Protein AF-A0A9E2ZMZ0-F1 (afdb_monomer_lite)

Sequence (65 aa):
SAQTPGEVEKLITDALTDASGVLGLTDEKGRRFLVQASKIAYVEIGAADVRRVGFGVGAESAKTG

Structure (mmCIF, N/CA/C/O backbone):
data_AF-A0A9E2ZMZ0-F1
#
_entry.id   AF-A0A9E2ZMZ0-F1
#
loop_
_atom_site.group_PDB
_atom_site.id
_atom_site.type_symbol
_atom_site.label_atom_id
_atom_site.label_alt_id
_atom_site.label_comp_id
_atom_site.label_asym_id
_atom_site.label_entity_id
_atom_site.label_seq_id
_atom_site.pdbx_PDB_ins_code
_atom_site.Cartn_x
_atom_site.Cartn_y
_atom_site.Cartn_z
_atom_site.occupancy
_atom_site.B_iso_or_equiv
_atom_site.auth_seq_id
_atom_site.auth_comp_id
_atom_site.auth_asym_id
_atom_site.auth_atom_id
_atom_site.pdbx_PDB_model_num
ATOM 1 N N . SER A 1 1 ? 0.069 0.268 -13.079 1.00 61.84 1 SER A N 1
ATOM 2 C CA . SER A 1 1 ? 0.101 1.633 -12.515 1.00 61.84 1 SER A CA 1
ATOM 3 C C . SER A 1 1 ? 1.442 2.254 -12.831 1.00 61.84 1 SER A C 1
ATOM 5 O O . SER A 1 1 ? 2.409 1.517 -12.927 1.00 61.84 1 SER A O 1
ATOM 7 N N . ALA A 1 2 ? 1.533 3.582 -12.942 1.00 71.19 2 ALA A N 1
ATOM 8 C CA . ALA A 1 2 ? 2.825 4.266 -13.115 1.00 71.19 2 ALA A CA 1
ATOM 9 C C . ALA A 1 2 ? 3.706 4.263 -11.845 1.00 71.19 2 ALA A C 1
ATOM 11 O O . ALA A 1 2 ? 4.823 4.764 -11.869 1.00 71.19 2 ALA A O 1
ATOM 12 N N . GLN A 1 3 ? 3.185 3.730 -10.738 1.00 81.88 3 GLN A N 1
ATOM 13 C CA . GLN A 1 3 ? 3.850 3.683 -9.444 1.00 81.88 3 GLN A CA 1
ATOM 14 C C . GLN A 1 3 ? 4.865 2.543 -9.416 1.00 81.88 3 GLN A C 1
ATOM 16 O O . GLN A 1 3 ? 4.569 1.415 -9.815 1.00 81.88 3 GLN A O 1
ATOM 21 N N . THR A 1 4 ? 6.054 2.847 -8.924 1.00 87.56 4 THR A N 1
ATOM 22 C CA . THR A 1 4 ? 7.112 1.878 -8.662 1.00 87.56 4 THR A CA 1
ATOM 23 C C . THR A 1 4 ? 6.731 0.953 -7.498 1.00 87.56 4 THR A C 1
ATOM 25 O O . THR A 1 4 ? 5.927 1.335 -6.642 1.00 87.56 4 THR A O 1
ATOM 28 N N . PRO A 1 5 ? 7.331 -0.248 -7.405 1.00 88.31 5 PRO A N 1
ATOM 29 C CA . PRO A 1 5 ? 7.105 -1.163 -6.286 1.00 88.31 5 PRO A CA 1
ATOM 30 C C . PRO A 1 5 ? 7.270 -0.509 -4.906 1.00 88.31 5 PRO A C 1
ATOM 32 O O . PRO A 1 5 ? 6.425 -0.699 -4.037 1.00 88.31 5 PRO A O 1
ATOM 35 N N . GLY A 1 6 ? 8.302 0.324 -4.726 1.00 89.69 6 GLY A N 1
ATOM 36 C CA . GLY A 1 6 ? 8.552 1.011 -3.454 1.00 89.69 6 GLY A CA 1
ATOM 37 C C . GLY A 1 6 ? 7.511 2.085 -3.120 1.00 89.69 6 GLY A C 1
ATOM 38 O O . GLY A 1 6 ? 7.154 2.264 -1.959 1.00 89.69 6 GLY A O 1
ATOM 39 N N . GLU A 1 7 ? 6.967 2.780 -4.123 1.00 90.38 7 GLU A N 1
ATOM 40 C CA . GLU A 1 7 ? 5.861 3.722 -3.900 1.00 90.38 7 GLU A CA 1
ATOM 41 C C . GLU A 1 7 ? 4.580 2.996 -3.482 1.00 90.38 7 GLU A C 1
ATOM 43 O O . GLU A 1 7 ? 3.847 3.485 -2.622 1.00 90.38 7 GLU A O 1
ATOM 48 N N . VAL A 1 8 ? 4.321 1.823 -4.067 1.00 90.56 8 VAL A N 1
ATOM 49 C CA . VAL A 1 8 ? 3.184 0.978 -3.687 1.00 90.56 8 VAL A CA 1
ATOM 50 C C . VAL A 1 8 ? 3.347 0.473 -2.255 1.00 90.56 8 VAL A C 1
ATOM 52 O O . VAL A 1 8 ? 2.408 0.593 -1.472 1.00 90.56 8 VAL A O 1
ATOM 55 N N . GLU A 1 9 ? 4.534 -0.018 -1.890 1.00 92.25 9 GLU A N 1
ATOM 56 C CA . GLU A 1 9 ? 4.850 -0.452 -0.524 1.00 92.25 9 GLU A CA 1
ATOM 57 C C . GLU A 1 9 ? 4.565 0.656 0.490 1.00 92.25 9 GLU A C 1
ATOM 59 O O . GLU A 1 9 ? 3.806 0.447 1.438 1.00 92.25 9 GLU A O 1
ATOM 64 N N . LYS A 1 10 ? 5.086 1.861 0.234 1.00 93.19 10 LYS A N 1
ATOM 65 C CA . LYS A 1 10 ? 4.888 3.012 1.114 1.00 93.19 10 LYS A CA 1
ATOM 66 C C . LYS A 1 10 ? 3.410 3.367 1.284 1.00 93.19 10 LYS A C 1
ATOM 68 O O . LYS A 1 10 ? 2.963 3.625 2.397 1.00 93.19 10 LYS A O 1
ATOM 73 N N . LEU A 1 11 ? 2.634 3.374 0.200 1.00 92.31 11 LEU A N 1
ATOM 74 C CA . LEU A 1 11 ? 1.199 3.665 0.274 1.00 92.31 11 LEU A CA 1
ATOM 75 C C . LEU A 1 11 ? 0.442 2.648 1.124 1.00 92.31 11 LEU A C 1
ATOM 77 O O . LEU A 1 11 ? -0.477 3.023 1.849 1.00 92.31 11 LEU A O 1
ATOM 81 N N . ILE A 1 12 ? 0.827 1.375 1.046 1.00 91.75 12 ILE A N 1
ATOM 82 C CA . ILE A 1 12 ? 0.227 0.319 1.859 1.00 91.75 12 ILE A CA 1
ATOM 83 C C . ILE A 1 12 ? 0.582 0.526 3.330 1.00 91.75 12 ILE A C 1
ATOM 85 O O . ILE A 1 12 ? -0.314 0.516 4.171 1.00 91.75 12 ILE A O 1
ATOM 89 N N . THR A 1 13 ? 1.858 0.749 3.655 1.00 92.00 13 THR A N 1
ATOM 90 C CA . THR A 1 13 ? 2.287 0.962 5.046 1.00 92.00 13 THR A CA 1
ATOM 91 C C . THR A 1 13 ? 1.667 2.216 5.653 1.00 92.00 13 THR A C 1
ATOM 93 O O . THR A 1 13 ? 1.214 2.186 6.798 1.00 92.00 13 THR A O 1
ATOM 96 N N . ASP A 1 14 ? 1.576 3.296 4.877 1.00 92.56 14 ASP A N 1
ATOM 97 C CA . ASP A 1 14 ? 0.916 4.527 5.305 1.00 92.56 14 ASP A CA 1
ATOM 98 C C . ASP A 1 14 ? -0.573 4.249 5.575 1.00 92.56 14 ASP A C 1
ATOM 100 O O . ASP A 1 14 ? -1.066 4.543 6.658 1.00 92.56 14 ASP A O 1
ATOM 104 N N . ALA A 1 15 ? -1.284 3.582 4.658 1.00 92.12 15 ALA A N 1
ATOM 105 C CA . ALA A 1 15 ? -2.706 3.269 4.829 1.00 92.12 15 ALA A CA 1
ATOM 106 C C . ALA A 1 15 ? -3.006 2.317 6.003 1.00 92.12 15 ALA A C 1
ATOM 108 O O . ALA A 1 15 ? -4.089 2.384 6.583 1.00 92.12 15 ALA A O 1
ATOM 109 N N . LEU A 1 16 ? -2.073 1.425 6.349 1.00 89.50 16 LEU A N 1
ATOM 110 C CA . LEU A 1 16 ? -2.194 0.525 7.502 1.00 89.50 16 LEU A CA 1
ATOM 111 C C . LEU A 1 16 ? -2.007 1.245 8.845 1.00 89.50 16 LEU A C 1
ATOM 113 O O . LEU A 1 16 ? -2.478 0.747 9.866 1.00 89.50 16 LEU A O 1
ATOM 117 N N . THR A 1 17 ? -1.311 2.384 8.854 1.00 87.81 17 THR A N 1
ATOM 118 C CA . THR A 1 17 ? -1.016 3.166 10.068 1.00 87.81 17 THR A CA 1
ATOM 119 C C . THR A 1 17 ? -1.886 4.412 10.211 1.00 87.81 17 THR A C 1
ATOM 121 O O . THR A 1 17 ? -2.053 4.920 11.320 1.00 87.81 17 THR A O 1
ATOM 124 N N . ASP A 1 18 ? -2.458 4.893 9.109 1.00 84.38 18 ASP A N 1
ATOM 125 C CA . ASP A 1 18 ? -3.320 6.064 9.073 1.00 84.38 18 ASP A CA 1
ATOM 126 C C . ASP A 1 18 ? -4.690 5.794 9.718 1.00 84.38 18 ASP A C 1
ATOM 128 O O . ASP A 1 18 ? -5.308 4.740 9.549 1.00 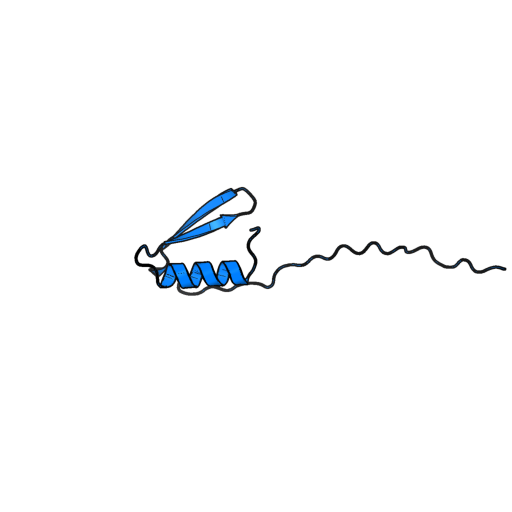84.38 18 ASP A O 1
ATOM 132 N N . ALA A 1 19 ? -5.209 6.797 10.426 1.00 75.00 19 ALA A N 1
ATOM 133 C CA . ALA A 1 19 ? -6.491 6.735 11.121 1.00 75.00 19 ALA A CA 1
ATOM 134 C C . ALA A 1 19 ? -7.684 6.654 10.155 1.00 75.00 19 ALA A C 1
ATOM 136 O O . ALA A 1 19 ? -8.758 6.188 10.537 1.00 75.00 19 ALA A O 1
ATOM 137 N N . SER A 1 20 ? -7.503 7.097 8.904 1.00 80.38 20 SER A N 1
ATOM 138 C CA . SER A 1 20 ? -8.514 6.962 7.852 1.00 80.38 20 SER A CA 1
ATOM 139 C C . SER A 1 20 ? -8.767 5.498 7.472 1.00 80.38 20 SER A C 1
ATOM 141 O O . SER A 1 20 ? -9.885 5.148 7.090 1.00 80.38 20 SER A O 1
ATOM 143 N N . GLY A 1 21 ? -7.744 4.639 7.592 1.00 85.31 21 GLY A N 1
ATOM 144 C CA . GLY A 1 21 ? -7.819 3.207 7.315 1.00 85.31 21 GLY A CA 1
ATOM 145 C C . GLY A 1 21 ? -8.196 2.858 5.873 1.00 85.31 21 GLY A C 1
ATOM 146 O O . GLY A 1 21 ? -8.744 1.777 5.644 1.00 85.31 21 GLY A O 1
ATOM 147 N N . VAL A 1 22 ? -7.959 3.748 4.901 1.00 92.19 22 VAL A N 1
ATOM 148 C CA . VAL A 1 22 ? -8.281 3.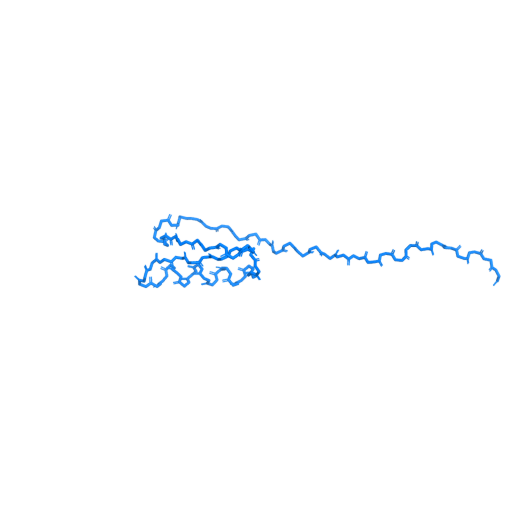520 3.482 1.00 92.19 22 VAL A CA 1
ATOM 149 C C . VAL A 1 22 ? -7.026 3.611 2.615 1.00 92.19 22 VAL A C 1
ATOM 151 O O . VAL A 1 22 ? -6.370 4.644 2.545 1.00 92.19 22 VAL A O 1
ATOM 154 N N . LEU A 1 23 ? -6.741 2.538 1.879 1.00 93.38 23 LEU A N 1
ATOM 155 C CA . LEU A 1 23 ? -5.734 2.483 0.827 1.00 93.38 23 LEU A CA 1
ATOM 156 C C . LEU A 1 23 ? -6.331 2.968 -0.498 1.00 93.38 23 LEU A C 1
ATOM 158 O O . LEU A 1 23 ? -7.286 2.382 -1.014 1.00 93.38 23 LEU A O 1
ATOM 162 N N . GLY A 1 24 ? -5.739 4.020 -1.061 1.00 92.12 24 GLY A N 1
ATOM 163 C CA . GLY A 1 24 ? -6.059 4.532 -2.390 1.00 92.12 24 GLY A CA 1
ATOM 164 C C . GLY A 1 24 ? -5.033 4.096 -3.434 1.00 92.12 24 GLY A C 1
ATOM 165 O O . GLY A 1 24 ? -3.847 4.373 -3.283 1.00 92.12 24 GLY A O 1
ATOM 166 N N . LEU A 1 25 ? -5.483 3.474 -4.524 1.00 91.31 25 LEU A N 1
ATOM 167 C CA . LEU A 1 25 ? -4.642 3.105 -5.667 1.00 91.31 25 LEU A CA 1
ATOM 168 C C . LEU A 1 25 ? -5.201 3.706 -6.951 1.00 91.31 25 LEU A C 1
ATOM 170 O O . LEU A 1 25 ? -6.415 3.803 -7.125 1.00 91.31 25 LEU A O 1
ATOM 174 N N . THR A 1 26 ? -4.318 4.090 -7.870 1.00 89.81 26 THR A N 1
ATOM 175 C CA . THR A 1 26 ? -4.712 4.547 -9.208 1.00 89.81 26 THR A CA 1
ATOM 176 C C . THR A 1 26 ? -4.052 3.667 -10.256 1.00 89.81 26 THR A C 1
ATOM 178 O O . THR A 1 26 ? -2.850 3.406 -10.183 1.00 89.81 26 THR A O 1
ATOM 181 N N . ASP A 1 27 ? -4.829 3.182 -11.222 1.00 87.62 27 ASP A N 1
ATOM 182 C CA . ASP A 1 27 ? -4.286 2.426 -12.350 1.00 87.62 27 ASP A CA 1
ATOM 183 C C . ASP A 1 27 ? -3.850 3.326 -13.516 1.00 87.62 27 ASP A C 1
ATOM 185 O O . ASP A 1 27 ? -4.027 4.541 -13.507 1.00 87.62 27 ASP A O 1
ATOM 189 N N . GLU A 1 28 ? -3.267 2.725 -14.552 1.00 85.56 28 GLU A N 1
ATOM 190 C CA . GLU A 1 28 ? -2.800 3.443 -15.752 1.00 85.56 28 GLU A CA 1
ATOM 191 C C . GLU A 1 28 ? -3.917 4.105 -16.559 1.00 85.56 28 GLU A C 1
ATOM 193 O O . GLU A 1 28 ? -3.658 5.014 -17.341 1.00 85.56 28 GLU A O 1
ATOM 198 N N . LYS A 1 29 ? -5.164 3.668 -16.374 1.00 88.62 29 LYS A N 1
ATOM 199 C CA . LYS A 1 29 ? -6.334 4.247 -17.036 1.00 88.62 29 LYS A CA 1
ATOM 200 C C . LYS A 1 29 ? -6.949 5.380 -16.210 1.00 88.62 29 LYS A C 1
ATOM 202 O O . LYS A 1 29 ? -8.006 5.887 -16.575 1.00 88.62 29 LYS A O 1
ATOM 207 N N . GLY A 1 30 ? -6.320 5.758 -15.094 1.00 87.56 30 GLY A N 1
ATOM 208 C CA . GLY A 1 30 ? -6.815 6.779 -14.176 1.00 87.56 30 GLY A CA 1
ATOM 209 C C . GLY A 1 30 ? -7.973 6.309 -13.294 1.00 87.56 30 GLY A C 1
ATOM 210 O O . G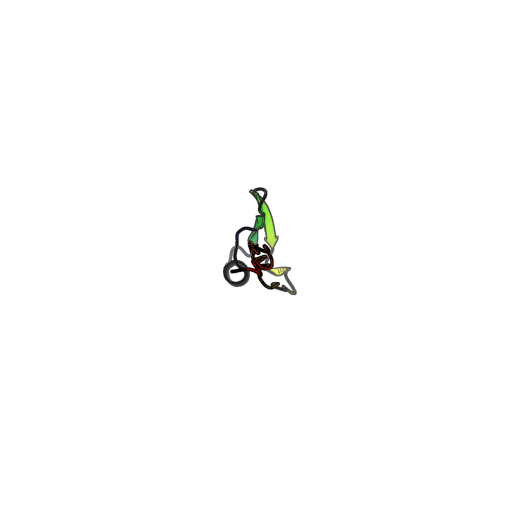LY A 1 30 ? -8.605 7.134 -12.631 1.00 87.56 30 GLY A O 1
ATOM 211 N N . ARG A 1 31 ? -8.277 5.004 -13.255 1.00 93.44 31 ARG A N 1
ATOM 212 C CA . ARG A 1 31 ? -9.298 4.470 -12.346 1.00 93.44 31 ARG A CA 1
ATOM 213 C C . ARG A 1 31 ? -8.756 4.484 -10.925 1.00 93.44 31 ARG A C 1
ATOM 215 O O . ARG A 1 31 ? -7.619 4.076 -10.697 1.00 93.44 31 ARG A O 1
ATOM 222 N N . ARG A 1 32 ? -9.589 4.914 -9.976 1.00 92.00 32 ARG A N 1
ATOM 223 C CA . ARG A 1 32 ? -9.260 4.927 -8.548 1.00 92.00 32 ARG A CA 1
ATOM 224 C C . ARG A 1 32 ? -9.908 3.757 -7.826 1.00 92.00 32 ARG A C 1
ATOM 226 O O . ARG A 1 32 ? -11.101 3.510 -7.986 1.00 92.00 32 ARG A O 1
ATOM 233 N N . PHE A 1 33 ? -9.121 3.093 -6.995 1.00 91.31 33 PHE A N 1
ATOM 234 C CA . PHE A 1 33 ? -9.537 2.015 -6.112 1.00 91.31 33 PHE A CA 1
ATOM 235 C C . PHE A 1 33 ? -9.367 2.483 -4.673 1.00 91.31 33 PHE A C 1
ATO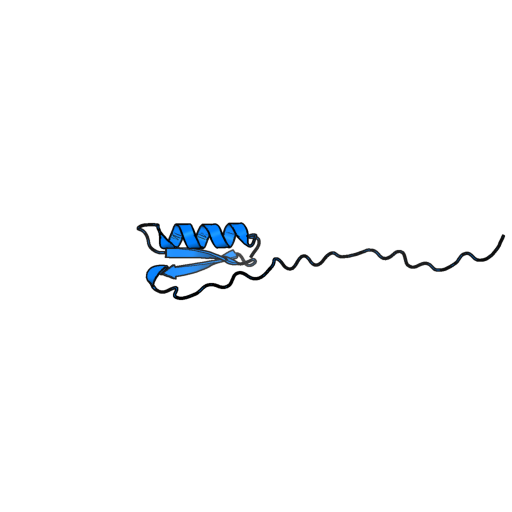M 237 O O . PHE A 1 33 ? -8.313 3.003 -4.319 1.00 91.31 33 PHE A O 1
ATOM 244 N N . LEU A 1 34 ? -10.409 2.308 -3.864 1.00 92.81 34 LEU A N 1
ATOM 245 C CA . LEU A 1 34 ? -10.405 2.613 -2.437 1.00 92.81 34 LEU A CA 1
ATOM 246 C C . LEU A 1 34 ? -10.693 1.320 -1.683 1.00 92.81 34 LEU A C 1
ATOM 248 O O . LEU A 1 34 ? -11.719 0.680 -1.920 1.00 92.81 34 LEU A O 1
ATOM 252 N N . VAL A 1 35 ? -9.781 0.926 -0.802 1.00 92.12 35 VAL A N 1
ATOM 253 C CA . VAL A 1 35 ? -9.837 -0.351 -0.083 1.00 92.12 35 VAL A CA 1
ATOM 254 C C . VAL A 1 35 ? -9.641 -0.096 1.404 1.00 92.12 35 VAL A C 1
ATOM 256 O O . VAL A 1 35 ? -8.753 0.653 1.786 1.00 92.12 35 VAL A O 1
ATOM 259 N N . GLN A 1 36 ? -10.449 -0.721 2.261 1.00 94.12 36 GLN A N 1
ATOM 260 C CA . GLN A 1 36 ? -10.237 -0.646 3.710 1.00 94.12 36 GLN A CA 1
ATOM 261 C C . GLN A 1 36 ? -8.959 -1.401 4.083 1.00 94.12 36 GLN A C 1
ATOM 263 O O . GLN A 1 36 ? -8.889 -2.617 3.899 1.00 94.12 36 GLN A O 1
ATOM 268 N N . ALA A 1 37 ? -7.977 -0.689 4.632 1.00 92.88 37 ALA A N 1
ATOM 269 C CA . ALA A 1 37 ? -6.677 -1.226 5.010 1.00 92.88 37 ALA A CA 1
ATOM 270 C C . ALA A 1 37 ? -6.802 -2.340 6.063 1.00 92.88 37 ALA A C 1
ATOM 272 O O . ALA A 1 37 ? -6.121 -3.356 5.976 1.00 92.88 37 ALA A O 1
ATOM 273 N N . SER A 1 38 ? -7.764 -2.220 6.983 1.00 91.06 38 SER A N 1
ATOM 274 C CA . SER A 1 38 ? -8.039 -3.214 8.034 1.00 91.06 38 SER A CA 1
ATOM 275 C C . SER A 1 38 ? -8.479 -4.591 7.524 1.00 91.06 38 SER A C 1
ATOM 277 O O . SER A 1 38 ? -8.458 -5.558 8.283 1.00 91.06 38 SER A O 1
ATOM 279 N N . LYS A 1 39 ? -8.890 -4.703 6.254 1.00 92.00 39 LYS A N 1
ATOM 280 C CA . LYS A 1 39 ? -9.297 -5.973 5.630 1.00 92.00 39 LYS A CA 1
ATOM 281 C C . LYS A 1 39 ? -8.195 -6.611 4.787 1.00 92.00 39 LYS A C 1
ATOM 283 O O . LYS A 1 39 ? -8.404 -7.686 4.227 1.00 92.00 39 LYS A O 1
ATOM 288 N N . ILE A 1 40 ? -7.046 -5.954 4.668 1.00 90.31 40 ILE A N 1
ATOM 289 C CA . ILE A 1 40 ? -5.916 -6.449 3.892 1.00 90.31 40 ILE A CA 1
ATOM 290 C C . ILE A 1 40 ? -5.135 -7.428 4.77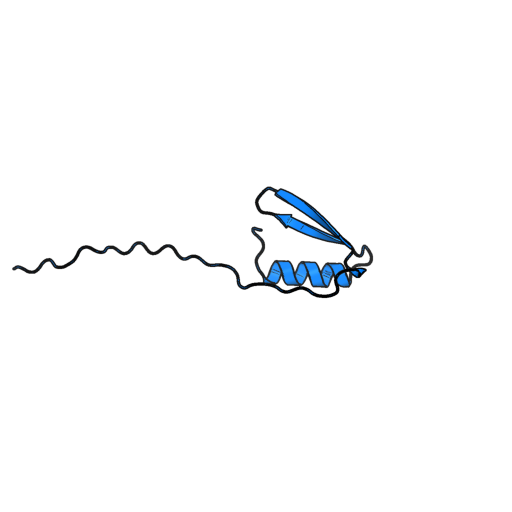1 1.00 90.31 40 ILE A C 1
ATOM 292 O O . ILE A 1 40 ? -4.446 -7.028 5.701 1.00 90.31 40 ILE A O 1
ATOM 296 N N . ALA A 1 41 ? -5.263 -8.724 4.484 1.00 92.81 41 ALA A N 1
ATOM 297 C CA . ALA A 1 41 ? -4.560 -9.773 5.227 1.00 92.81 41 ALA A CA 1
ATOM 298 C C . ALA A 1 41 ? -3.157 -10.066 4.671 1.00 92.81 41 ALA A C 1
ATOM 300 O O . ALA A 1 41 ? -2.285 -10.537 5.396 1.00 92.81 41 ALA A O 1
ATOM 301 N N . TYR A 1 42 ? -2.948 -9.820 3.378 1.00 91.62 42 TYR A N 1
ATOM 302 C CA . TYR A 1 42 ? -1.700 -10.103 2.685 1.00 91.62 42 TYR A CA 1
ATOM 303 C C . TYR A 1 42 ? -1.571 -9.209 1.455 1.00 91.62 42 TYR A C 1
ATOM 305 O O . TYR A 1 42 ? -2.566 -8.938 0.778 1.00 91.62 42 TYR A O 1
ATOM 313 N N . VAL A 1 43 ? -0.344 -8.782 1.159 1.00 91.50 43 VAL A N 1
ATOM 314 C CA . VAL A 1 43 ? 0.001 -8.104 -0.089 1.00 91.50 43 VAL A CA 1
ATOM 315 C C . VAL A 1 43 ? 1.310 -8.670 -0.613 1.00 91.50 43 VAL A C 1
ATOM 317 O O . VAL A 1 43 ? 2.293 -8.757 0.119 1.00 91.50 43 VAL A O 1
ATOM 320 N N . GLU A 1 44 ? 1.319 -9.011 -1.896 1.00 90.38 44 GLU A N 1
ATOM 321 C CA . GLU A 1 44 ? 2.528 -9.311 -2.651 1.00 90.38 44 GLU A CA 1
ATOM 322 C C . GLU A 1 44 ? 2.802 -8.157 -3.617 1.00 90.38 44 GLU A C 1
ATOM 324 O O . GLU A 1 44 ? 1.895 -7.694 -4.314 1.00 90.38 44 GLU A O 1
ATOM 329 N N . ILE A 1 45 ? 4.050 -7.692 -3.662 1.00 89.06 45 ILE A N 1
ATOM 330 C CA . ILE A 1 45 ? 4.492 -6.653 -4.592 1.00 89.06 45 ILE A CA 1
ATOM 331 C C . ILE A 1 45 ? 5.452 -7.301 -5.584 1.0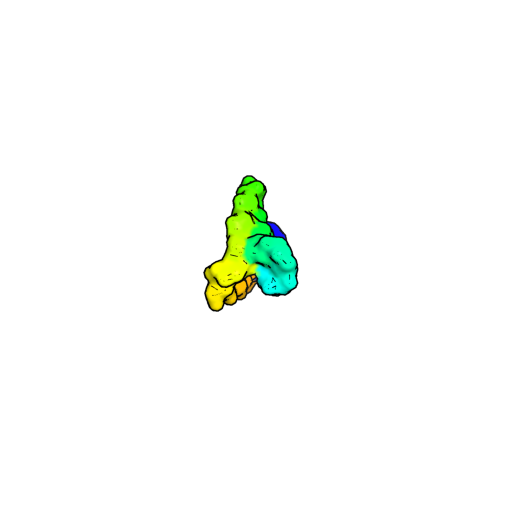0 89.06 45 ILE A C 1
ATOM 333 O O . ILE A 1 45 ? 6.580 -7.653 -5.244 1.00 89.06 45 ILE A O 1
ATOM 337 N N . GLY A 1 46 ? 4.985 -7.472 -6.819 1.00 84.62 46 GLY A N 1
ATOM 338 C CA . GLY A 1 46 ? 5.798 -8.019 -7.900 1.00 84.62 46 GLY A CA 1
ATOM 339 C C . GLY A 1 46 ? 6.934 -7.079 -8.310 1.00 84.62 46 GLY A C 1
ATOM 340 O O . GLY A 1 46 ? 6.852 -5.857 -8.154 1.00 84.62 46 GLY A O 1
ATOM 341 N N . ALA A 1 47 ? 7.996 -7.649 -8.880 1.00 78.94 47 ALA A N 1
ATOM 342 C CA . ALA A 1 47 ? 9.073 -6.866 -9.473 1.00 78.94 47 ALA A CA 1
ATOM 343 C C . ALA A 1 47 ? 8.538 -5.977 -10.610 1.00 78.94 47 ALA A C 1
ATOM 345 O O . ALA A 1 47 ? 7.665 -6.387 -11.378 1.00 78.94 47 ALA A O 1
ATOM 346 N N . ALA A 1 48 ? 9.081 -4.763 -10.738 1.00 73.88 48 ALA A N 1
ATOM 347 C CA . ALA A 1 48 ? 8.752 -3.890 -11.859 1.00 73.88 48 ALA A CA 1
ATOM 348 C C . ALA A 1 48 ? 9.163 -4.568 -13.177 1.00 73.88 48 ALA A C 1
ATOM 350 O O . ALA A 1 48 ? 10.332 -4.910 -13.360 1.00 73.88 48 ALA A O 1
ATOM 351 N N . ASP A 1 49 ? 8.210 -4.750 -14.093 1.00 66.44 49 ASP A N 1
ATOM 352 C CA . ASP A 1 49 ? 8.459 -5.331 -15.414 1.00 66.44 49 ASP A CA 1
ATOM 353 C C . ASP A 1 49 ? 9.203 -4.310 -16.292 1.00 66.44 49 ASP A C 1
ATOM 355 O O . ASP A 1 49 ? 8.611 -3.523 -17.034 1.00 66.44 49 ASP A O 1
ATOM 359 N N . VAL A 1 50 ? 10.532 -4.266 -16.160 1.00 63.09 50 VAL A N 1
ATOM 360 C CA . VAL A 1 50 ? 11.398 -3.422 -16.990 1.00 63.09 50 VAL A CA 1
ATOM 361 C C . VAL A 1 50 ? 11.659 -4.146 -18.306 1.00 63.09 50 VAL A C 1
ATOM 363 O O . VAL A 1 50 ? 12.720 -4.734 -18.524 1.00 63.09 50 VAL A O 1
ATOM 366 N N . ARG A 1 51 ? 10.697 -4.091 -19.228 1.00 66.69 51 ARG A N 1
ATOM 367 C CA . ARG A 1 51 ? 10.939 -4.515 -20.611 1.00 66.69 51 ARG A CA 1
ATOM 368 C C . ARG A 1 51 ? 11.888 -3.514 -21.267 1.00 66.69 51 ARG A C 1
ATOM 370 O O . ARG A 1 51 ? 11.463 -2.459 -21.734 1.00 66.69 51 ARG A O 1
ATOM 377 N N . ARG A 1 52 ? 13.189 -3.817 -21.308 1.00 65.56 52 ARG A N 1
ATOM 378 C CA . ARG A 1 52 ? 14.125 -3.082 -22.171 1.00 65.56 52 ARG A CA 1
ATOM 379 C C . ARG A 1 52 ? 13.897 -3.497 -23.622 1.00 65.56 52 ARG A C 1
ATOM 381 O O . ARG A 1 52 ? 14.123 -4.649 -23.975 1.00 65.56 52 ARG A O 1
ATOM 388 N N . VAL A 1 53 ? 13.514 -2.546 -24.471 1.00 67.50 53 VAL A N 1
ATOM 389 C CA . VAL A 1 53 ? 13.638 -2.700 -25.925 1.00 67.50 53 VAL A CA 1
ATOM 390 C C . VAL A 1 53 ? 15.104 -2.487 -26.313 1.00 67.50 53 VAL A C 1
ATOM 392 O O . VAL A 1 53 ? 15.700 -1.467 -25.972 1.00 67.50 53 VAL A O 1
ATOM 395 N N . GLY A 1 54 ? 15.711 -3.476 -26.967 1.00 65.88 54 GLY A N 1
ATOM 396 C CA . GLY A 1 54 ? 17.054 -3.380 -27.533 1.00 65.88 54 GLY A CA 1
ATOM 397 C C . GLY A 1 54 ? 16.961 -3.262 -29.048 1.00 65.88 54 GLY A C 1
ATOM 398 O O . GLY A 1 54 ? 16.453 -4.170 -29.700 1.00 65.88 54 GLY A O 1
ATOM 399 N N . PHE A 1 55 ? 17.458 -2.166 -29.619 1.00 75.19 55 PHE A N 1
ATOM 400 C CA . PHE A 1 55 ? 17.700 -2.092 -31.058 1.00 75.19 55 PHE A CA 1
ATOM 401 C C . PHE A 1 55 ? 18.943 -2.931 -31.368 1.00 75.19 55 PHE A C 1
ATOM 403 O O . PHE A 1 55 ? 20.068 -2.440 -31.331 1.00 75.19 55 PHE A O 1
ATOM 410 N N . GLY A 1 56 ? 18.749 -4.226 -31.614 1.00 57.16 56 GLY A N 1
ATOM 411 C CA . GLY A 1 56 ? 19.785 -5.061 -32.204 1.00 57.16 56 GLY A CA 1
ATOM 412 C C . GLY A 1 56 ? 20.009 -4.605 -33.640 1.00 57.16 56 GLY A C 1
ATOM 413 O O . GLY A 1 56 ? 19.240 -4.970 -34.524 1.00 57.16 56 GLY A O 1
ATOM 414 N N . VAL A 1 57 ? 21.049 -3.807 -33.882 1.00 58.53 57 VAL A N 1
ATOM 415 C CA . VAL A 1 57 ? 21.605 -3.625 -35.229 1.00 58.53 57 VAL A CA 1
ATOM 416 C C . VAL A 1 57 ? 22.285 -4.929 -35.646 1.00 58.53 57 VAL A C 1
ATOM 418 O O . VAL A 1 57 ? 23.499 -5.084 -35.595 1.00 58.53 57 VAL A O 1
ATOM 421 N N . GLY A 1 58 ? 21.468 -5.915 -36.005 1.00 56.78 58 GLY A N 1
ATOM 422 C CA . GLY A 1 58 ? 21.900 -7.093 -36.736 1.00 56.78 58 GLY A CA 1
ATOM 423 C C . GLY A 1 58 ? 22.007 -6.743 -38.215 1.00 56.78 58 GLY A C 1
ATOM 424 O O . GLY A 1 58 ? 21.035 -6.874 -38.948 1.00 56.78 58 GLY A O 1
ATOM 425 N N . ALA A 1 59 ? 23.187 -6.305 -38.643 1.00 52.09 59 ALA A N 1
ATOM 426 C CA . ALA A 1 59 ? 23.642 -6.492 -40.014 1.00 52.09 59 ALA A CA 1
ATOM 427 C C . ALA A 1 59 ? 25.035 -7.120 -39.951 1.00 52.09 59 ALA A C 1
ATOM 429 O O . ALA A 1 59 ? 26.065 -6.466 -39.811 1.00 52.09 59 ALA A O 1
ATOM 430 N N . GLU A 1 60 ? 24.978 -8.442 -39.936 1.00 49.50 60 GLU A N 1
ATOM 431 C CA . GLU A 1 60 ? 25.993 -9.411 -40.300 1.00 49.50 60 GLU A CA 1
ATOM 432 C C . GLU A 1 60 ? 27.031 -8.909 -41.327 1.00 49.50 60 GLU A C 1
ATOM 434 O O . GLU A 1 60 ? 26.704 -8.334 -42.361 1.00 49.50 60 GLU A O 1
ATOM 439 N N . SER A 1 61 ? 28.297 -9.183 -41.007 1.00 52.81 61 SER A N 1
ATOM 440 C CA . SER A 1 61 ? 29.411 -9.469 -41.919 1.00 52.81 61 SER A CA 1
ATOM 441 C C . SER A 1 61 ? 29.503 -8.699 -43.247 1.00 52.81 61 SER A C 1
ATOM 443 O O . SER A 1 61 ? 29.180 -9.225 -44.308 1.00 52.81 61 SER A O 1
ATOM 445 N N . ALA A 1 62 ? 30.214 -7.568 -43.236 1.00 54.34 62 ALA A N 1
ATOM 446 C CA . ALA A 1 62 ? 31.050 -7.193 -44.378 1.00 54.34 62 ALA A CA 1
ATOM 447 C C . ALA A 1 62 ? 32.368 -7.986 -44.318 1.00 54.34 62 ALA A C 1
ATOM 449 O O . ALA A 1 62 ? 33.418 -7.504 -43.900 1.00 54.34 62 ALA A O 1
ATOM 450 N N . LYS A 1 63 ? 32.291 -9.260 -44.708 1.00 51.06 63 LYS A N 1
ATOM 451 C CA . LYS A 1 63 ? 33.440 -10.000 -45.227 1.00 51.06 63 LYS A CA 1
ATOM 452 C C . LYS A 1 63 ? 33.732 -9.392 -46.601 1.00 51.06 63 LYS A C 1
ATOM 454 O O . LYS A 1 63 ? 32.876 -9.540 -47.466 1.00 51.06 63 LYS A O 1
ATOM 459 N N . THR A 1 64 ? 34.862 -8.699 -46.774 1.00 43.88 64 THR A N 1
ATOM 460 C CA . THR A 1 64 ? 35.643 -8.482 -48.024 1.00 43.88 64 THR A CA 1
ATOM 461 C C . THR A 1 64 ? 36.398 -7.152 -47.949 1.00 43.88 64 THR A C 1
ATOM 463 O O . THR A 1 64 ? 35.762 -6.110 -47.812 1.00 43.88 64 THR A O 1
ATOM 466 N N . GLY A 1 65 ? 37.721 -7.203 -48.143 1.00 41.78 65 GLY A N 1
ATOM 467 C CA . GLY A 1 65 ? 38.551 -6.057 -48.533 1.00 41.78 65 GLY A CA 1
ATOM 468 C C . GLY A 1 65 ? 39.653 -5.733 -47.552 1.00 41.78 65 GLY A C 1
ATOM 469 O O . GLY A 1 65 ? 39.473 -4.739 -46.823 1.00 41.78 65 GLY A O 1
#

Foldseek 3Di:
DPDALVRQVVLLVCLLPDPVQWRWDADPVRDIDIDRSVPDPDDDRDHDPPPDDDPPPPDDDPPDD

Radius of gyration: 21.16 Å; chains: 1; bounding box: 49×17×60 Å

pLDDT: mean 80.33, std 15.04, range [41.78, 94.12]

Secondary structure (DSSP, 8-state):
----HHHHHHHHHHHHHSTT-EEEEE-TT--EEEEEGGG------PPP-----------------